Protein AF-A0A9Q8EAS9-F1 (afdb_monomer_lite)

Structure (mmCIF, N/CA/C/O backbone):
data_AF-A0A9Q8EAS9-F1
#
_entry.id   AF-A0A9Q8EAS9-F1
#
loop_
_atom_site.group_PDB
_atom_site.id
_atom_site.type_symbol
_atom_site.label_atom_id
_atom_site.label_alt_id
_atom_site.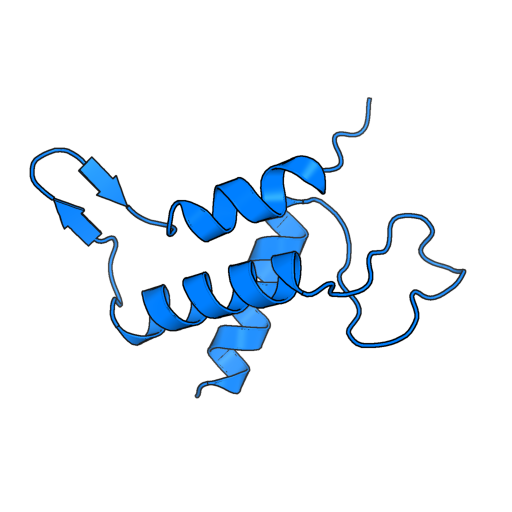label_comp_id
_atom_site.label_asym_id
_atom_site.label_entity_id
_atom_site.label_seq_id
_atom_site.pdbx_PDB_ins_code
_atom_site.Cartn_x
_atom_site.Cartn_y
_atom_site.Cartn_z
_atom_site.occupancy
_atom_site.B_iso_or_equiv
_atom_site.auth_seq_id
_atom_site.auth_comp_id
_atom_site.auth_asym_id
_atom_site.auth_atom_id
_atom_site.pdbx_PDB_model_num
ATOM 1 N N . MET A 1 1 ? 6.351 -19.756 -2.625 1.00 78.06 1 MET A N 1
ATOM 2 C CA . MET A 1 1 ? 7.208 -18.548 -2.663 1.00 78.06 1 MET A CA 1
ATOM 3 C C . MET A 1 1 ? 6.398 -17.255 -2.642 1.00 78.06 1 MET A C 1
ATOM 5 O O . MET A 1 1 ? 6.666 -16.458 -1.764 1.00 78.06 1 MET A O 1
ATOM 9 N N . LEU A 1 2 ? 5.382 -17.046 -3.490 1.00 88.31 2 LEU A N 1
ATOM 10 C CA . LEU A 1 2 ? 4.568 -15.807 -3.484 1.00 88.31 2 LEU A CA 1
ATOM 11 C C . LEU A 1 2 ? 3.950 -15.438 -2.120 1.00 88.31 2 LEU A C 1
ATOM 13 O O . LEU A 1 2 ? 4.031 -14.286 -1.714 1.00 88.31 2 LEU A O 1
ATOM 17 N N . LEU A 1 3 ? 3.434 -16.416 -1.366 1.00 93.50 3 LEU A N 1
ATOM 18 C CA . LEU A 1 3 ? 2.914 -16.182 -0.008 1.00 93.50 3 LEU A CA 1
ATOM 19 C C . LEU A 1 3 ? 3.977 -15.645 0.971 1.00 93.50 3 LEU A C 1
ATOM 21 O O . LEU A 1 3 ? 3.647 -14.886 1.877 1.00 93.50 3 LEU A O 1
ATOM 25 N N . LEU A 1 4 ? 5.255 -16.001 0.776 1.00 95.88 4 LEU A N 1
ATOM 26 C CA . LEU A 1 4 ? 6.359 -15.473 1.583 1.00 95.88 4 LEU A CA 1
ATOM 27 C C . LEU A 1 4 ? 6.583 -13.987 1.286 1.00 95.88 4 LEU A C 1
ATOM 29 O O . LEU A 1 4 ? 6.698 -13.196 2.217 1.00 95.88 4 LEU A O 1
ATOM 33 N N . TYR A 1 5 ? 6.611 -13.615 0.003 1.00 96.38 5 TYR A N 1
ATOM 34 C CA . TYR A 1 5 ? 6.740 -12.217 -0.411 1.00 96.38 5 TYR A CA 1
ATOM 35 C C . TYR A 1 5 ? 5.563 -11.384 0.081 1.00 96.38 5 TYR A C 1
ATOM 37 O O . TYR A 1 5 ? 5.779 -10.309 0.625 1.00 96.38 5 TYR A O 1
ATOM 45 N N . TYR A 1 6 ? 4.336 -11.895 -0.045 1.00 96.69 6 TYR A N 1
ATOM 46 C CA . TYR A 1 6 ? 3.148 -11.219 0.470 1.00 96.69 6 TYR A CA 1
ATOM 47 C C . TYR A 1 6 ? 3.231 -10.996 1.986 1.00 96.69 6 TYR A C 1
ATOM 49 O O . TYR A 1 6 ? 3.076 -9.870 2.453 1.00 96.69 6 TYR A O 1
ATOM 57 N N . GLY A 1 7 ? 3.574 -12.034 2.758 1.00 97.19 7 GLY A N 1
ATOM 58 C CA . GLY A 1 7 ? 3.750 -11.905 4.206 1.00 97.19 7 GLY A CA 1
ATOM 59 C C . GLY A 1 7 ? 4.859 -10.919 4.593 1.00 97.19 7 GLY A C 1
ATOM 60 O O . GLY A 1 7 ? 4.704 -10.154 5.546 1.00 97.19 7 GLY A O 1
ATOM 61 N N . ALA A 1 8 ? 5.966 -10.892 3.847 1.00 97.06 8 ALA A N 1
ATOM 62 C CA . ALA A 1 8 ? 7.040 -9.921 4.045 1.00 97.06 8 ALA A CA 1
ATOM 63 C C . ALA A 1 8 ? 6.603 -8.493 3.677 1.00 97.06 8 ALA A C 1
ATOM 65 O O . ALA A 1 8 ? 6.911 -7.555 4.410 1.00 97.06 8 ALA A O 1
ATOM 66 N N . ALA A 1 9 ? 5.850 -8.332 2.587 1.00 97.31 9 ALA A N 1
ATOM 67 C CA . ALA A 1 9 ? 5.363 -7.040 2.120 1.00 97.31 9 ALA A CA 1
ATOM 68 C C . ALA A 1 9 ? 4.369 -6.458 3.122 1.00 97.31 9 ALA A C 1
ATOM 70 O O . ALA A 1 9 ? 4.490 -5.293 3.490 1.00 97.31 9 ALA A O 1
ATOM 71 N N . ARG A 1 10 ? 3.453 -7.287 3.644 1.00 97.81 10 ARG A N 1
ATOM 72 C CA . ARG A 1 10 ? 2.524 -6.899 4.710 1.00 97.81 10 ARG A CA 1
ATOM 73 C C . ARG A 1 10 ? 3.272 -6.427 5.951 1.00 97.81 10 ARG A C 1
ATOM 75 O O . ARG A 1 10 ? 2.988 -5.344 6.440 1.00 97.81 10 ARG A O 1
ATOM 82 N N . ARG A 1 11 ? 4.272 -7.178 6.429 1.00 97.50 11 ARG A N 1
ATOM 83 C CA . ARG A 1 11 ? 5.092 -6.759 7.585 1.00 97.50 11 ARG A CA 1
ATOM 84 C C . ARG A 1 11 ? 5.839 -5.450 7.332 1.00 97.50 11 ARG A C 1
ATOM 86 O O . ARG A 1 11 ? 5.938 -4.623 8.231 1.00 97.50 11 ARG A O 1
ATOM 93 N N . MET A 1 12 ? 6.364 -5.256 6.125 1.00 97.12 12 MET A N 1
ATOM 94 C CA . MET A 1 12 ? 7.016 -4.004 5.748 1.00 97.12 12 MET A CA 1
ATOM 95 C C . MET A 1 12 ? 6.023 -2.836 5.747 1.00 97.12 12 MET A C 1
ATOM 97 O O . MET A 1 12 ? 6.341 -1.778 6.281 1.00 97.12 12 MET A O 1
ATOM 101 N N . ALA A 1 13 ? 4.821 -3.034 5.201 1.00 97.56 13 ALA A N 1
ATOM 102 C CA . ALA A 1 13 ? 3.753 -2.040 5.223 1.00 97.56 13 ALA A CA 1
ATOM 103 C C . ALA A 1 13 ? 3.328 -1.699 6.654 1.00 97.56 13 ALA A C 1
ATOM 105 O O . ALA A 1 13 ? 3.287 -0.521 6.987 1.00 97.56 13 ALA A O 1
ATOM 106 N N . GLU A 1 14 ? 3.108 -2.703 7.512 1.00 97.50 14 GLU A N 1
ATOM 107 C CA . GLU A 1 14 ? 2.788 -2.517 8.936 1.00 97.50 14 GLU A CA 1
ATOM 108 C C . GLU A 1 14 ? 3.843 -1.654 9.645 1.00 97.50 14 GLU A C 1
ATOM 110 O O . GLU A 1 14 ? 3.503 -0.714 10.362 1.00 97.50 14 GLU A O 1
ATOM 115 N N . ASN A 1 15 ? 5.130 -1.921 9.394 1.00 96.19 15 ASN A N 1
ATOM 116 C CA . ASN A 1 15 ? 6.231 -1.124 9.940 1.00 96.19 15 ASN A CA 1
ATOM 117 C C . ASN A 1 15 ? 6.261 0.301 9.369 1.00 96.19 15 ASN A C 1
ATOM 119 O O . ASN A 1 15 ? 6.563 1.250 10.088 1.00 96.19 15 ASN A O 1
ATOM 123 N N . TYR A 1 16 ? 5.973 0.457 8.075 1.00 95.88 16 TYR A N 1
ATOM 124 C CA . TYR A 1 16 ? 5.975 1.754 7.401 1.00 95.88 16 TYR A CA 1
ATOM 125 C C . TYR A 1 16 ? 4.870 2.670 7.936 1.00 95.88 16 TYR A C 1
ATOM 127 O O . TYR A 1 16 ? 5.128 3.837 8.244 1.00 95.88 16 TYR A O 1
ATOM 135 N N . ILE A 1 17 ? 3.653 2.136 8.070 1.00 96.12 17 ILE A N 1
ATOM 136 C CA . ILE A 1 17 ? 2.483 2.882 8.542 1.00 96.12 17 ILE A CA 1
ATOM 137 C C . ILE A 1 17 ? 2.374 2.917 10.069 1.00 96.12 17 ILE A C 1
ATOM 139 O O . ILE A 1 17 ? 1.590 3.703 10.584 1.00 96.12 17 ILE A O 1
ATOM 143 N N . ASN A 1 18 ? 3.156 2.102 10.784 1.00 95.75 18 ASN A N 1
ATOM 144 C CA . ASN A 1 18 ? 3.109 1.949 12.239 1.00 95.75 18 ASN A CA 1
ATOM 145 C C . ASN A 1 18 ? 1.726 1.502 12.760 1.00 95.75 18 ASN A C 1
ATOM 147 O O . ASN A 1 18 ? 1.225 2.017 13.757 1.00 95.75 18 ASN A O 1
ATOM 151 N N . ARG A 1 19 ? 1.086 0.568 12.045 1.00 95.56 19 ARG A N 1
ATOM 152 C CA . ARG A 1 19 ? -0.240 0.006 12.363 1.00 95.56 19 ARG A CA 1
ATOM 153 C C . ARG A 1 19 ? -0.312 -1.447 11.912 1.00 95.56 19 ARG A C 1
ATOM 155 O O . ARG A 1 19 ? 0.415 -1.851 11.004 1.00 95.56 19 ARG A O 1
ATOM 162 N N . LYS A 1 20 ? -1.197 -2.237 12.519 1.00 96.19 20 LYS A N 1
ATOM 163 C CA . LYS A 1 20 ? -1.453 -3.614 12.084 1.00 96.19 20 LYS A CA 1
ATOM 164 C C . LYS A 1 20 ? -2.455 -3.656 10.940 1.00 96.19 20 LYS A C 1
ATOM 166 O O . LYS A 1 20 ? -3.434 -2.919 10.946 1.00 96.19 20 LYS A O 1
ATOM 171 N N . LEU A 1 21 ? -2.188 -4.523 9.967 1.00 96.94 21 LEU A N 1
ATOM 172 C CA . LEU A 1 21 ? -3.068 -4.772 8.830 1.00 96.94 21 LEU A CA 1
ATOM 173 C C . LEU A 1 21 ? -3.835 -6.071 9.066 1.00 96.94 21 LEU A C 1
ATOM 175 O O . LEU A 1 21 ? -3.241 -7.039 9.537 1.00 96.94 21 LEU A O 1
ATOM 179 N N . TYR A 1 22 ? -5.111 -6.118 8.700 1.00 96.44 22 TYR A N 1
ATOM 180 C CA . TYR A 1 22 ? -5.995 -7.277 8.844 1.00 96.44 22 TYR A CA 1
ATOM 181 C C . TYR A 1 22 ? -6.700 -7.571 7.513 1.00 96.44 22 TYR A C 1
ATOM 183 O O . TYR A 1 22 ? -7.117 -6.651 6.818 1.00 96.44 22 TYR A O 1
ATOM 191 N N . GLU A 1 23 ? -6.782 -8.847 7.126 1.00 92.44 23 GLU A N 1
ATOM 192 C CA . GLU A 1 23 ? -7.476 -9.259 5.888 1.00 92.44 23 GLU A CA 1
ATOM 193 C C . GLU A 1 23 ? -8.999 -9.225 6.052 1.00 92.44 23 GLU A C 1
ATOM 195 O O . GLU A 1 23 ? -9.710 -8.888 5.111 1.00 92.44 23 GLU A O 1
ATOM 200 N N . ASP A 1 24 ? -9.465 -9.521 7.264 1.00 90.19 24 ASP A N 1
ATOM 201 C CA . ASP A 1 24 ? -10.870 -9.514 7.648 1.00 90.19 24 ASP A CA 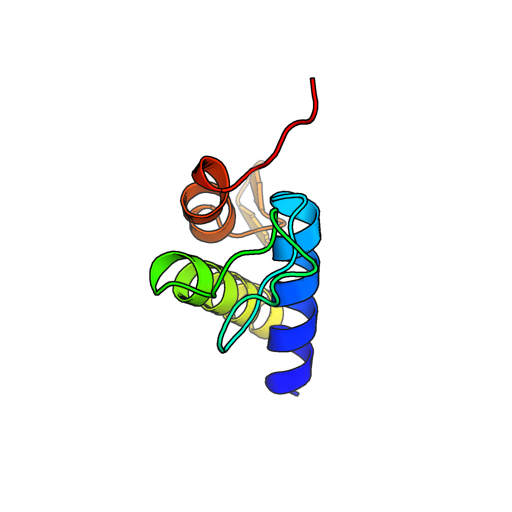1
ATOM 202 C C . ASP A 1 24 ? -11.161 -8.311 8.571 1.00 90.19 24 ASP A C 1
ATOM 204 O O . ASP A 1 24 ? -10.599 -7.222 8.414 1.00 90.19 24 ASP A O 1
ATOM 208 N N . GLU A 1 25 ? -12.037 -8.497 9.557 1.00 91.56 25 GLU A N 1
ATOM 209 C CA . GLU A 1 25 ? -12.373 -7.473 10.542 1.00 91.56 25 GLU A CA 1
ATOM 210 C C . GLU A 1 25 ? -11.203 -7.145 11.477 1.00 91.56 25 GLU A C 1
ATOM 212 O O . GLU A 1 25 ? -10.466 -8.017 11.949 1.00 91.56 25 GLU A O 1
ATOM 217 N N . VAL A 1 26 ? -11.065 -5.852 11.772 1.00 94.00 26 VAL A N 1
ATOM 218 C CA . VAL A 1 26 ? -10.127 -5.353 12.778 1.00 94.00 26 VAL A CA 1
ATOM 219 C C . VAL A 1 26 ? -10.664 -5.717 14.169 1.00 94.00 26 VAL A C 1
ATOM 221 O O . VAL A 1 26 ? -11.800 -5.356 14.484 1.00 94.00 26 VAL A O 1
ATOM 224 N N . PRO A 1 27 ? -9.885 -6.408 15.021 1.00 93.56 27 PRO A N 1
ATOM 225 C CA . PRO A 1 27 ? -10.316 -6.742 16.375 1.00 93.56 27 PRO A CA 1
ATOM 226 C C . PRO A 1 27 ? -10.569 -5.495 17.230 1.00 93.56 27 PRO A C 1
ATOM 228 O O . PRO A 1 27 ? -9.777 -4.557 17.205 1.00 93.56 27 PRO A O 1
ATOM 231 N N . GLU A 1 28 ? -11.584 -5.529 18.101 1.00 92.31 28 GLU A N 1
ATOM 232 C CA . GLU A 1 28 ? -11.865 -4.427 19.044 1.00 92.31 28 GLU A CA 1
ATOM 233 C C . GLU A 1 28 ? -10.700 -4.137 20.012 1.00 92.31 28 GLU A C 1
ATOM 235 O O . GLU A 1 28 ? -10.607 -3.055 20.585 1.00 92.31 28 GLU A O 1
ATOM 240 N N . THR A 1 29 ? -9.788 -5.097 20.194 1.00 93.88 29 THR A N 1
ATOM 241 C CA . THR A 1 29 ? -8.582 -4.950 21.022 1.00 93.88 29 THR A CA 1
ATOM 242 C C . THR A 1 29 ? -7.490 -4.091 20.381 1.00 93.88 29 THR A C 1
ATOM 244 O O . THR A 1 29 ? -6.523 -3.760 21.064 1.00 93.88 29 THR A O 1
ATOM 247 N N . ASP A 1 30 ? -7.599 -3.776 19.088 1.00 92.56 30 ASP A N 1
ATOM 248 C CA . ASP A 1 30 ? -6.614 -3.007 18.324 1.00 92.56 30 ASP A CA 1
ATOM 249 C C . ASP A 1 30 ? -7.288 -1.802 17.640 1.00 92.56 30 ASP A C 1
ATOM 251 O O . ASP A 1 30 ? -7.622 -1.863 16.454 1.00 92.56 30 ASP A O 1
ATOM 255 N N . PRO A 1 31 ? -7.518 -0.697 18.376 1.00 90.25 31 PRO A N 1
ATOM 256 C CA . PRO A 1 31 ? -8.213 0.477 17.843 1.00 90.25 31 PRO A CA 1
ATOM 257 C C . PRO A 1 31 ? -7.437 1.162 16.711 1.00 90.25 31 PRO A C 1
ATOM 259 O O . PRO A 1 31 ? -8.031 1.842 15.875 1.00 90.25 31 PRO A O 1
ATOM 262 N N . ASP A 1 32 ? -6.119 0.960 16.670 1.00 92.31 32 ASP A N 1
ATOM 263 C CA . ASP A 1 32 ? -5.238 1.483 15.633 1.00 92.31 32 ASP A CA 1
ATOM 264 C C . ASP A 1 32 ? -5.060 0.484 14.480 1.00 92.31 32 ASP A C 1
ATOM 266 O O . ASP A 1 32 ? -4.345 0.771 13.521 1.00 92.31 32 ASP A O 1
ATOM 270 N N . GLY A 1 33 ? -5.723 -0.670 14.498 1.00 93.81 33 GLY A N 1
ATOM 271 C CA . GLY A 1 33 ? -5.708 -1.613 13.387 1.00 93.81 33 G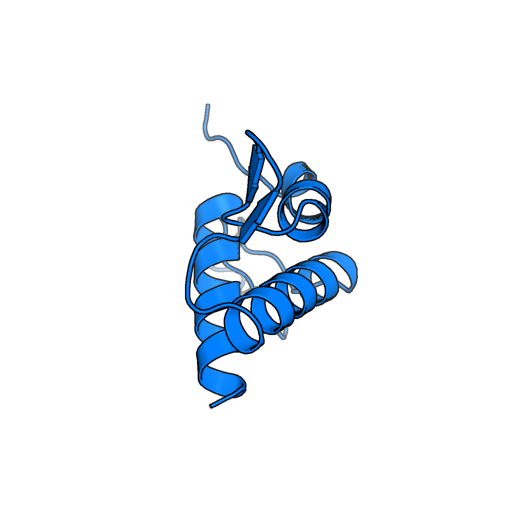LY A CA 1
ATOM 272 C C . GLY A 1 33 ? -6.328 -1.034 12.110 1.00 93.81 33 GLY A C 1
ATOM 273 O O . GLY A 1 33 ? -7.126 -0.094 12.132 1.00 93.81 33 GLY A O 1
ATOM 274 N N . LEU A 1 34 ? -5.936 -1.585 10.964 1.00 95.50 34 LEU A N 1
ATOM 275 C CA . LEU A 1 34 ? -6.482 -1.260 9.646 1.00 95.50 34 LEU A CA 1
ATOM 276 C C . LEU A 1 34 ? -6.885 -2.533 8.920 1.00 95.50 34 LEU A C 1
ATOM 278 O O . LEU A 1 34 ? -6.121 -3.498 8.905 1.00 95.50 34 LEU A O 1
ATOM 282 N N . SER A 1 35 ? -8.039 -2.518 8.256 1.00 96.31 35 SER A N 1
ATOM 283 C CA . SER A 1 35 ? -8.321 -3.549 7.260 1.00 96.31 35 SER A CA 1
ATOM 284 C C . SER A 1 35 ? -7.528 -3.254 5.986 1.00 96.31 35 SER A C 1
ATOM 286 O O . SER A 1 35 ? -7.207 -2.102 5.675 1.00 96.31 35 SER A O 1
ATOM 288 N N . ILE A 1 36 ? -7.175 -4.302 5.250 1.00 96.62 36 ILE A N 1
ATOM 289 C CA . ILE A 1 36 ? -6.497 -4.177 3.963 1.00 96.62 36 ILE A CA 1
ATOM 290 C C . ILE A 1 36 ? -7.525 -3.714 2.925 1.00 96.62 36 ILE A C 1
ATOM 292 O O . ILE A 1 36 ? -8.277 -4.514 2.374 1.00 96.62 36 ILE A O 1
ATOM 296 N N . ALA A 1 37 ? -7.555 -2.406 2.677 1.00 96.00 37 ALA A N 1
ATOM 297 C CA . ALA A 1 37 ? -8.295 -1.800 1.574 1.00 96.00 37 ALA A CA 1
ATOM 298 C C . ALA A 1 37 ? -7.577 -2.009 0.224 1.00 96.00 37 ALA A C 1
ATOM 300 O O . ALA A 1 37 ? -6.414 -2.421 0.180 1.00 96.00 37 ALA A O 1
ATOM 301 N N . ASP A 1 38 ? -8.261 -1.712 -0.885 1.00 97.50 38 ASP A N 1
ATOM 302 C CA . ASP A 1 38 ? -7.762 -1.957 -2.249 1.00 97.50 38 ASP A CA 1
ATOM 303 C C . ASP A 1 38 ? -6.423 -1.263 -2.547 1.00 97.50 38 ASP A C 1
ATOM 305 O O . ASP A 1 38 ? -5.560 -1.818 -3.228 1.00 97.50 38 ASP A O 1
ATOM 309 N N . ASP A 1 39 ? -6.222 -0.054 -2.028 1.00 97.56 39 ASP A N 1
ATOM 310 C CA . ASP A 1 39 ? -4.991 0.721 -2.183 1.00 97.56 39 ASP A CA 1
ATOM 311 C C . ASP A 1 39 ? -3.829 0.149 -1.360 1.00 97.56 39 ASP A C 1
ATOM 313 O O . ASP A 1 39 ? -2.705 0.060 -1.861 1.00 97.56 39 ASP A O 1
ATOM 317 N N . ILE A 1 40 ? -4.098 -0.321 -0.140 1.00 97.75 40 ILE A N 1
ATOM 318 C CA . ILE A 1 40 ? -3.132 -1.067 0.674 1.00 97.75 40 ILE A CA 1
ATOM 319 C C . ILE A 1 40 ? -2.765 -2.367 -0.043 1.00 97.75 40 ILE A C 1
ATOM 321 O O . ILE A 1 40 ? -1.581 -2.663 -0.201 1.00 97.75 40 ILE A O 1
ATOM 325 N N . LEU A 1 41 ? -3.748 -3.125 -0.535 1.00 97.69 41 LEU A N 1
ATOM 326 C CA . LEU A 1 41 ? -3.504 -4.366 -1.268 1.00 97.69 41 LEU A CA 1
ATOM 327 C C . LEU A 1 41 ? -2.660 -4.116 -2.523 1.00 97.69 41 LEU A C 1
ATOM 329 O O . LEU A 1 41 ? -1.691 -4.839 -2.768 1.00 97.69 41 LEU A O 1
ATOM 333 N N . LEU A 1 42 ? -2.968 -3.062 -3.281 1.00 98.25 42 LEU A N 1
ATOM 334 C CA . LEU A 1 42 ? -2.188 -2.655 -4.445 1.00 98.25 42 LEU A CA 1
ATOM 335 C C . LEU A 1 42 ? -0.743 -2.306 -4.063 1.00 98.25 42 LEU A C 1
ATOM 337 O O . LEU A 1 42 ? 0.187 -2.753 -4.736 1.00 98.25 42 LEU A O 1
ATOM 341 N N . ALA A 1 43 ? -0.529 -1.573 -2.967 1.00 98.25 43 ALA A N 1
ATOM 342 C CA . ALA A 1 43 ? 0.810 -1.276 -2.460 1.00 98.25 43 ALA A CA 1
ATOM 343 C C . ALA A 1 43 ? 1.597 -2.563 -2.159 1.00 98.25 43 ALA A C 1
ATOM 345 O O . ALA A 1 43 ? 2.750 -2.703 -2.580 1.00 98.25 43 ALA A O 1
ATOM 346 N N . LEU A 1 44 ? 0.962 -3.537 -1.494 1.00 98.00 44 LEU A N 1
ATOM 347 C CA . LEU A 1 44 ? 1.568 -4.840 -1.211 1.00 98.00 44 LEU A CA 1
ATOM 348 C C . LEU A 1 44 ? 1.926 -5.584 -2.499 1.00 98.00 44 LEU A C 1
ATOM 350 O O . LEU A 1 44 ? 3.033 -6.108 -2.611 1.00 98.00 44 LEU A O 1
ATOM 354 N N . MET A 1 45 ? 1.032 -5.600 -3.488 1.00 97.56 45 MET A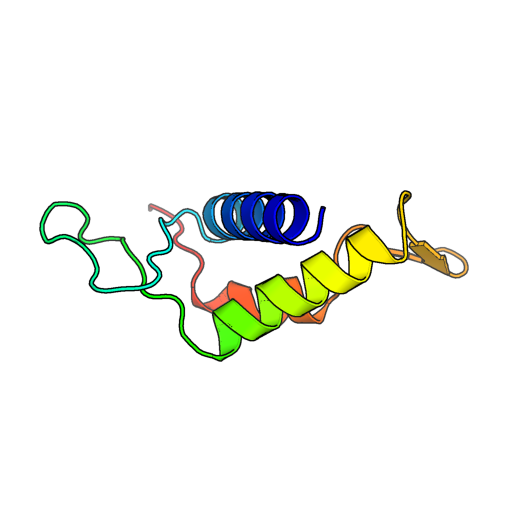 N 1
ATOM 355 C CA . MET A 1 45 ? 1.275 -6.251 -4.778 1.00 97.56 45 MET A CA 1
ATOM 356 C C . MET A 1 45 ? 2.445 -5.619 -5.538 1.00 97.56 45 MET A C 1
ATOM 358 O O . MET A 1 45 ? 3.266 -6.347 -6.098 1.00 97.56 45 MET A O 1
ATOM 362 N N . LEU A 1 46 ? 2.564 -4.288 -5.525 1.00 97.88 46 LEU A N 1
ATOM 363 C CA . LEU A 1 46 ? 3.692 -3.583 -6.139 1.00 97.88 46 LEU A CA 1
ATOM 364 C C . LEU A 1 46 ? 5.019 -3.979 -5.486 1.00 97.88 46 LEU A C 1
ATOM 366 O O . LEU A 1 46 ? 5.997 -4.238 -6.188 1.00 97.88 46 LEU A O 1
ATOM 370 N N . LEU A 1 47 ? 5.053 -4.067 -4.156 1.00 97.31 47 LEU A N 1
ATOM 371 C CA . LEU A 1 47 ? 6.251 -4.475 -3.427 1.00 97.31 47 LEU A CA 1
ATOM 372 C C . LEU A 1 47 ? 6.601 -5.951 -3.667 1.00 97.31 47 LEU A C 1
ATOM 374 O O . LEU A 1 47 ? 7.767 -6.281 -3.885 1.00 97.31 47 LEU A O 1
ATOM 378 N N . VAL A 1 48 ? 5.597 -6.832 -3.697 1.00 97.44 48 VAL A N 1
ATOM 379 C CA . VAL A 1 48 ? 5.768 -8.249 -4.056 1.00 97.44 48 VAL A CA 1
ATOM 380 C C . VAL A 1 48 ? 6.352 -8.384 -5.458 1.00 97.44 48 VAL A C 1
ATOM 382 O O . VAL A 1 48 ? 7.338 -9.098 -5.627 1.00 97.44 48 VAL A O 1
ATOM 385 N N . GLY A 1 49 ? 5.787 -7.686 -6.448 1.00 95.94 49 GLY A N 1
ATOM 386 C CA . GLY A 1 49 ? 6.299 -7.686 -7.818 1.00 95.94 49 GLY A CA 1
ATOM 387 C C . GLY A 1 49 ? 7.733 -7.167 -7.888 1.00 95.94 49 GLY A C 1
ATOM 388 O O . GLY A 1 49 ? 8.587 -7.794 -8.509 1.00 95.94 49 GLY A O 1
ATOM 389 N N . HIS A 1 50 ? 8.031 -6.079 -7.172 1.00 96.31 50 HIS A N 1
ATOM 390 C CA . HIS A 1 50 ? 9.376 -5.515 -7.116 1.00 96.31 50 HIS A CA 1
ATOM 391 C C . HIS A 1 50 ? 10.409 -6.523 -6.598 1.00 96.31 50 HIS A C 1
ATOM 393 O O . HIS A 1 50 ? 11.422 -6.727 -7.261 1.00 96.31 50 HIS A O 1
ATOM 399 N N . TRP A 1 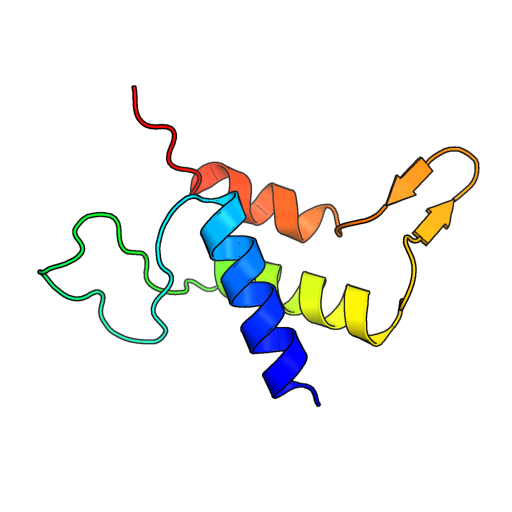51 ? 10.149 -7.177 -5.464 1.00 95.81 51 TRP A N 1
ATOM 400 C CA . TRP A 1 51 ? 11.079 -8.147 -4.877 1.00 95.81 51 TRP A CA 1
ATOM 401 C C . TRP A 1 51 ? 11.127 -9.496 -5.600 1.00 95.81 51 TRP A C 1
ATOM 403 O O . TRP A 1 51 ? 12.103 -10.239 -5.472 1.00 95.81 51 TRP A O 1
ATOM 413 N N . PHE A 1 52 ? 10.060 -9.858 -6.312 1.00 95.44 52 PHE A N 1
ATOM 414 C CA . PHE A 1 52 ? 10.046 -11.062 -7.134 1.00 95.44 52 PHE A CA 1
ATOM 415 C C . PHE A 1 52 ? 10.972 -10.904 -8.346 1.00 95.44 52 PHE A C 1
ATOM 417 O O . PHE A 1 52 ? 11.778 -11.793 -8.619 1.00 95.44 52 PHE A O 1
ATOM 424 N N . GLU A 1 53 ? 10.897 -9.755 -9.020 1.00 95.19 53 GLU A N 1
ATOM 425 C CA . GLU A 1 53 ? 11.722 -9.430 -10.188 1.00 95.19 53 GLU A CA 1
ATOM 426 C C . GLU A 1 53 ? 13.154 -9.024 -9.800 1.00 95.19 53 GLU A C 1
ATOM 428 O O . GLU A 1 53 ? 14.115 -9.379 -10.482 1.00 95.19 53 GLU A O 1
ATOM 433 N N . ASN A 1 54 ? 13.320 -8.308 -8.682 1.00 94.38 54 ASN A N 1
ATOM 434 C CA . ASN A 1 54 ? 14.592 -7.717 -8.267 1.00 94.38 54 ASN A CA 1
ATOM 435 C C . ASN A 1 54 ? 15.009 -8.239 -6.889 1.00 94.38 54 ASN A C 1
ATOM 437 O O . ASN A 1 54 ? 14.310 -8.057 -5.894 1.00 94.38 54 ASN A O 1
ATOM 441 N N . ARG A 1 55 ? 16.189 -8.864 -6.818 1.00 91.56 55 ARG A N 1
ATOM 442 C CA . ARG A 1 55 ? 16.784 -9.359 -5.557 1.00 91.56 55 ARG A CA 1
ATOM 443 C C . ARG A 1 55 ? 17.723 -8.348 -4.900 1.00 91.56 55 ARG A C 1
ATOM 445 O O . ARG A 1 55 ? 18.211 -8.586 -3.800 1.00 91.56 55 ARG A O 1
ATOM 452 N N . GLU A 1 56 ? 17.977 -7.248 -5.593 1.00 92.94 56 GLU A N 1
ATOM 453 C CA . GLU A 1 56 ? 18.865 -6.160 -5.206 1.00 92.94 56 GLU A CA 1
ATOM 454 C C . GLU A 1 56 ? 18.156 -4.829 -5.491 1.00 92.94 56 GLU A C 1
ATOM 456 O O . GLU A 1 56 ? 17.239 -4.796 -6.320 1.00 92.94 56 GLU A O 1
ATOM 461 N N . PRO A 1 57 ? 18.554 -3.728 -4.828 1.00 92.44 57 PRO A N 1
ATOM 462 C CA . PRO A 1 57 ? 18.036 -2.407 -5.155 1.00 92.44 57 PRO A CA 1
ATOM 463 C C . PRO A 1 57 ? 18.220 -2.091 -6.641 1.00 92.44 57 PRO A C 1
ATOM 465 O O . PRO A 1 57 ? 19.297 -2.297 -7.204 1.00 92.44 57 PRO A O 1
ATOM 468 N N . VAL A 1 58 ? 17.184 -1.544 -7.271 1.00 93.12 58 VAL A N 1
ATOM 469 C CA . VAL A 1 58 ? 17.242 -1.167 -8.686 1.00 93.12 58 VAL A CA 1
ATOM 470 C C . VAL A 1 58 ? 17.953 0.173 -8.807 1.00 93.12 58 VAL A C 1
ATOM 472 O O . VAL A 1 58 ? 17.525 1.160 -8.208 1.00 93.12 58 VAL A O 1
ATOM 475 N N . ASN A 1 59 ? 19.031 0.221 -9.588 1.00 94.81 59 ASN A N 1
ATOM 476 C CA . ASN A 1 59 ? 19.795 1.441 -9.826 1.00 94.81 59 ASN A CA 1
ATOM 477 C C . ASN A 1 59 ? 19.621 1.923 -11.275 1.00 94.81 59 ASN A C 1
ATOM 479 O O . ASN A 1 59 ? 19.910 1.187 -12.219 1.00 94.81 59 ASN A O 1
ATOM 483 N N . VAL A 1 60 ? 19.160 3.166 -11.443 1.00 91.25 60 VAL A N 1
ATOM 484 C CA . VAL A 1 60 ? 19.045 3.849 -12.738 1.00 91.25 60 VAL A CA 1
ATOM 485 C C . VAL A 1 60 ? 19.849 5.149 -12.680 1.00 91.25 60 VAL A C 1
ATOM 487 O O . VAL A 1 60 ? 19.412 6.158 -12.122 1.00 91.25 60 VAL A O 1
ATOM 490 N N . GLY A 1 61 ? 21.047 5.132 -13.268 1.00 92.94 61 GLY A N 1
ATOM 491 C CA . GLY A 1 61 ? 21.975 6.263 -13.232 1.00 92.94 61 GLY A CA 1
ATOM 492 C C . GLY A 1 61 ? 22.490 6.528 -11.816 1.00 92.94 61 GLY A C 1
ATOM 493 O O . GLY A 1 61 ? 23.331 5.789 -11.320 1.00 92.94 61 GLY A O 1
ATOM 494 N N . ASN A 1 62 ? 21.992 7.597 -11.187 1.00 91.88 62 ASN A N 1
ATOM 495 C CA . ASN A 1 62 ? 22.319 7.965 -9.801 1.00 91.88 62 ASN A CA 1
ATOM 496 C C . ASN A 1 62 ? 21.160 7.702 -8.820 1.00 91.88 62 ASN A C 1
ATOM 498 O O . ASN A 1 62 ? 21.269 8.044 -7.644 1.00 91.88 62 ASN A O 1
ATOM 502 N N . ILE A 1 63 ? 20.035 7.153 -9.288 1.00 90.56 63 ILE A N 1
ATOM 503 C CA . ILE A 1 63 ? 18.841 6.918 -8.470 1.00 90.56 63 ILE A CA 1
ATOM 504 C C . ILE A 1 63 ? 18.813 5.450 -8.048 1.00 90.56 63 ILE A C 1
ATOM 506 O O . ILE A 1 63 ? 18.785 4.559 -8.897 1.00 90.56 63 ILE A O 1
ATOM 510 N N . VAL A 1 64 ? 18.773 5.208 -6.737 1.00 91.88 64 VAL A N 1
ATOM 511 C CA . VAL A 1 64 ? 18.636 3.871 -6.146 1.00 91.88 64 VAL A CA 1
ATOM 512 C C . VAL A 1 64 ? 17.221 3.708 -5.605 1.00 91.88 64 VAL A C 1
ATOM 514 O O . VAL A 1 64 ? 16.790 4.466 -4.741 1.00 91.88 64 VAL A O 1
ATOM 517 N N . THR A 1 65 ? 16.508 2.705 -6.108 1.00 92.00 65 THR A N 1
ATOM 518 C CA . THR A 1 65 ? 15.137 2.373 -5.718 1.00 92.00 65 THR A CA 1
ATOM 519 C C . THR A 1 65 ? 15.149 1.073 -4.922 1.00 92.00 65 THR A C 1
ATOM 521 O O . THR A 1 65 ? 15.357 -0.004 -5.482 1.00 92.00 65 THR A O 1
ATOM 524 N N . THR A 1 66 ? 14.941 1.169 -3.610 1.00 91.25 66 THR A N 1
ATOM 525 C CA . THR A 1 66 ? 14.773 0.004 -2.720 1.00 91.25 66 THR A CA 1
ATOM 526 C C . THR A 1 66 ? 13.311 -0.409 -2.569 1.00 91.25 66 THR A C 1
ATOM 528 O O . THR A 1 66 ? 13.030 -1.555 -2.227 1.00 91.25 66 THR A O 1
ATOM 531 N N . PHE A 1 67 ? 12.390 0.528 -2.811 1.00 92.44 67 PHE A N 1
ATOM 532 C CA . PHE A 1 67 ? 10.947 0.322 -2.771 1.00 92.44 67 PHE A CA 1
ATOM 533 C C . PHE A 1 67 ? 10.292 1.034 -3.957 1.00 92.44 67 PHE A C 1
ATOM 535 O O . PHE A 1 67 ? 10.743 2.115 -4.337 1.00 92.44 67 PHE A O 1
ATOM 542 N N . PRO A 1 68 ? 9.237 0.463 -4.557 1.00 94.50 68 PRO A N 1
ATOM 543 C CA . PRO A 1 68 ? 8.528 1.126 -5.640 1.00 94.50 68 PRO A CA 1
ATOM 544 C C . PRO A 1 68 ? 7.790 2.366 -5.117 1.00 94.50 68 PRO A C 1
ATOM 546 O O . PRO A 1 68 ? 7.118 2.297 -4.093 1.00 94.50 68 PRO A O 1
ATOM 549 N N . PHE A 1 69 ? 7.832 3.473 -5.866 1.00 94.56 69 PHE A N 1
ATOM 550 C CA . PHE A 1 69 ? 7.151 4.729 -5.506 1.00 94.56 69 PHE A CA 1
ATOM 551 C C . PHE A 1 69 ? 5.679 4.527 -5.111 1.00 94.56 69 PHE A C 1
ATOM 553 O O . PHE A 1 69 ? 5.223 5.088 -4.120 1.00 94.56 69 PHE A O 1
ATOM 560 N N . GLY A 1 70 ? 4.951 3.686 -5.855 1.00 95.75 70 GLY A N 1
ATOM 561 C CA . GLY A 1 70 ? 3.542 3.410 -5.575 1.00 95.75 70 GLY A CA 1
ATOM 562 C C . GLY A 1 70 ? 3.304 2.756 -4.210 1.00 95.75 70 GLY A C 1
ATOM 563 O O . GLY A 1 70 ? 2.283 3.026 -3.590 1.00 95.75 70 GLY A O 1
ATOM 564 N N . PHE A 1 71 ? 4.248 1.955 -3.701 1.00 97.38 71 PHE A N 1
ATOM 565 C CA . PHE A 1 71 ? 4.148 1.406 -2.345 1.00 97.38 71 PHE A CA 1
ATOM 566 C C . PHE A 1 71 ? 4.164 2.527 -1.303 1.00 97.38 71 PHE A C 1
ATOM 568 O O . PHE A 1 71 ? 3.310 2.565 -0.423 1.00 97.38 71 PHE A O 1
ATOM 575 N N . GLU A 1 72 ? 5.092 3.475 -1.430 1.00 95.81 72 GLU A N 1
ATOM 576 C CA . GLU A 1 72 ? 5.197 4.589 -0.487 1.00 95.81 72 GLU A CA 1
ATOM 577 C C . GLU A 1 72 ? 4.022 5.561 -0.626 1.00 95.81 72 GLU A C 1
ATOM 579 O O . GLU A 1 72 ? 3.417 5.934 0.377 1.00 95.81 72 GLU A O 1
ATOM 584 N N . SER A 1 73 ? 3.652 5.940 -1.853 1.00 97.25 73 SER A N 1
ATOM 585 C CA . SER A 1 73 ? 2.596 6.931 -2.085 1.00 97.25 73 SER A CA 1
ATOM 586 C C . SER A 1 73 ? 1.223 6.454 -1.616 1.00 97.25 73 SER A C 1
ATOM 588 O O . SER A 1 73 ? 0.450 7.256 -1.102 1.00 97.25 73 SER A O 1
ATOM 590 N N . LEU A 1 74 ? 0.911 5.164 -1.794 1.00 98.06 74 LEU A N 1
ATOM 591 C CA . LEU A 1 74 ? -0.369 4.585 -1.375 1.00 98.06 74 LEU A CA 1
ATOM 592 C C . LEU A 1 74 ? -0.441 4.402 0.146 1.00 98.06 74 LEU A C 1
ATOM 594 O O . LEU A 1 74 ? -1.509 4.557 0.724 1.00 98.06 74 LEU A O 1
ATOM 598 N N . LEU A 1 75 ? 0.684 4.111 0.810 1.00 97.31 75 LEU A N 1
ATOM 599 C CA . LEU A 1 75 ? 0.709 3.896 2.261 1.00 97.31 75 LEU A CA 1
ATOM 600 C C . LEU A 1 75 ? 0.887 5.178 3.079 1.00 97.31 75 LEU A C 1
ATOM 602 O O . LEU A 1 75 ? 0.556 5.194 4.265 1.00 97.31 75 LEU A O 1
ATOM 606 N N . GLN A 1 76 ? 1.391 6.256 2.478 1.00 96.00 76 GLN A N 1
ATOM 607 C CA . GLN A 1 76 ? 1.651 7.521 3.169 1.00 96.00 76 GLN A CA 1
ATOM 608 C C . GLN A 1 76 ? 0.444 8.068 3.966 1.00 96.00 76 GLN A C 1
ATOM 610 O O . GLN A 1 76 ? 0.663 8.494 5.103 1.00 96.00 76 GLN A O 1
ATOM 615 N N . PRO A 1 77 ? -0.810 8.029 3.465 1.00 95.69 77 PRO A N 1
ATOM 616 C CA . PRO A 1 77 ? -1.976 8.518 4.211 1.00 95.69 77 PRO A CA 1
ATOM 617 C C . PRO A 1 77 ? -2.317 7.695 5.461 1.00 95.69 77 PRO A C 1
ATOM 619 O O . PRO A 1 77 ? -2.941 8.211 6.383 1.00 95.69 77 PRO A O 1
ATOM 622 N N . TYR A 1 78 ? -1.907 6.426 5.507 1.00 95.56 78 TYR A N 1
ATOM 623 C CA . TYR A 1 78 ? -2.215 5.501 6.603 1.00 95.56 78 TYR A CA 1
ATOM 624 C C . TYR A 1 78 ? -1.216 5.576 7.757 1.00 95.56 78 TYR A C 1
ATOM 626 O O . TYR A 1 78 ? -1.390 4.896 8.771 1.00 95.56 78 TYR A O 1
ATOM 634 N N . ARG A 1 79 ? -0.157 6.377 7.606 1.00 94.25 79 ARG A N 1
ATOM 635 C CA . ARG A 1 79 ? 0.952 6.427 8.549 1.00 94.25 79 ARG A CA 1
ATOM 636 C C . ARG A 1 79 ? 0.548 7.087 9.863 1.00 94.25 79 ARG A C 1
ATOM 638 O O . ARG A 1 79 ? 0.169 8.254 9.896 1.00 94.25 79 ARG A O 1
ATOM 645 N N . TYR A 1 80 ? 0.701 6.343 10.951 1.00 90.88 80 TYR A N 1
ATOM 646 C CA . TYR A 1 80 ? 0.457 6.804 12.307 1.00 90.88 80 TYR A CA 1
ATOM 647 C C . TYR A 1 80 ? 1.752 7.277 12.970 1.00 90.88 80 TYR A C 1
ATOM 649 O O . TYR A 1 80 ? 2.693 6.506 13.178 1.00 90.88 80 TYR A O 1
ATOM 657 N N . ILE A 1 81 ? 1.798 8.565 13.303 1.00 85.69 81 ILE A N 1
ATOM 658 C CA . ILE A 1 81 ? 2.913 9.195 14.010 1.00 85.69 81 ILE A CA 1
ATOM 659 C C . ILE A 1 81 ? 2.387 9.564 15.402 1.00 85.69 81 ILE A C 1
ATOM 661 O O . ILE A 1 81 ? 1.643 10.541 15.503 1.00 85.69 81 ILE A O 1
ATOM 665 N N . PRO A 1 82 ? 2.699 8.785 16.456 1.00 72.44 82 PRO A N 1
ATOM 666 C CA . PRO A 1 82 ? 2.303 9.151 17.810 1.00 72.44 82 PRO A CA 1
ATOM 667 C C . PRO A 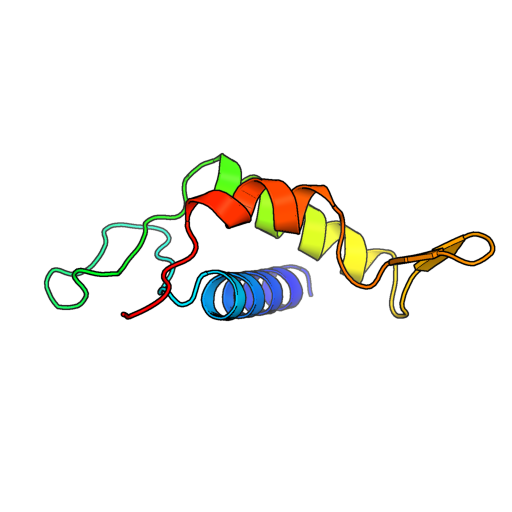1 82 ? 2.964 10.485 18.192 1.00 72.44 82 PRO A C 1
ATOM 669 O O . PRO A 1 82 ? 4.156 10.678 17.936 1.00 72.44 82 PRO A O 1
ATOM 672 N N . LEU A 1 83 ? 2.156 11.400 18.737 1.00 68.25 83 LEU A N 1
ATOM 673 C CA . LEU A 1 83 ? 2.564 12.728 19.215 1.00 68.25 83 LEU A CA 1
ATOM 674 C C . LEU A 1 83 ? 3.300 12.656 20.557 1.00 68.25 83 LEU A C 1
ATOM 676 O O . LEU A 1 83 ? 2.924 11.798 21.389 1.00 68.25 83 LEU A O 1
#

Organism: NCBI:txid133448

InterPro domains:
  IPR006450 Phage HK97 gp6-like [TIGR01560] (2-79)
  IPR021146 Phage gp6-like head-tail connector protein [PF05135] (2-79)

Radius of gyration: 13.71 Å; chains: 1; bounding box: 35×31×34 Å

Foldseek 3Di:
DLVVLLVVLQVVLCVQQVEHEDCDDDDPVGPLHYYCDPLNVVLSVQSSVCCVVDVAFDDDPPDTHPGDPSNCVSSVVSHDDDD

Secondary structure (DSSP, 8-state):
-HHHHHHHHHHHHHHHHTS-EESSPPPTT-TT-EE--HHHHHHHHHHHHHHHH-SS-EEETTEEESS-HHHHHHHGGG-----

pLDDT: mean 94.16, std 4.9, range [68.25, 98.25]

Sequence (83 aa):
MLLLYYGAARRMAENYINRKLYEDEVPETDPDGLSIADDILLALMLLVGHWFENREPVNVGNIVTTFPFGFESLLQPYRYIPL